Protein AF-A0A0E9W2S3-F1 (afdb_monomer_lite)

InterPro domains:
  IPR001134 Netrin domain [PS50189] (1-57)
  IPR008993 Tissue inhibitor of metalloproteinases-like, OB-fold [G3DSA:2.40.50.120] (1-59)
  IPR008993 Tissue inhibitor of metalloproteinases-like, OB-fold [SSF50242] (1-57)
  IPR018933 Netrin module, non-TIMP type [PF01759] (1-39)

Radius of gyration: 15.36 Å; chains: 1; bounding box: 39×26×34 Å

Organism: Anguilla anguilla (NCBI:txid7936)

Structure (mmCIF, N/CA/C/O backbone):
data_AF-A0A0E9W2S3-F1
#
_entry.id   AF-A0A0E9W2S3-F1
#
loop_
_atom_site.group_PDB
_atom_site.id
_atom_site.type_symbol
_atom_site.label_atom_id
_atom_site.label_alt_id
_atom_site.label_comp_id
_atom_site.label_asym_id
_atom_site.label_entity_id
_atom_site.label_seq_id
_atom_site.pdbx_PDB_ins_code
_atom_site.Cartn_x
_atom_site.Cartn_y
_atom_site.Cartn_z
_atom_site.occupancy
_atom_site.B_iso_or_equiv
_atom_site.auth_seq_id
_atom_site.auth_comp_id
_atom_site.auth_asym_id
_atom_site.auth_atom_id
_atom_site.pdbx_PDB_model_num
ATOM 1 N N . MET A 1 1 ? -0.557 0.744 -4.596 1.00 92.38 1 MET A N 1
ATOM 2 C CA . MET A 1 1 ? -0.368 -0.159 -5.759 1.00 92.38 1 MET A CA 1
ATOM 3 C C . MET A 1 1 ? -0.207 0.708 -6.996 1.00 92.38 1 MET A C 1
ATOM 5 O O . MET A 1 1 ? -0.806 1.771 -7.014 1.00 92.38 1 MET A O 1
ATOM 9 N N . GLY A 1 2 ? 0.588 0.32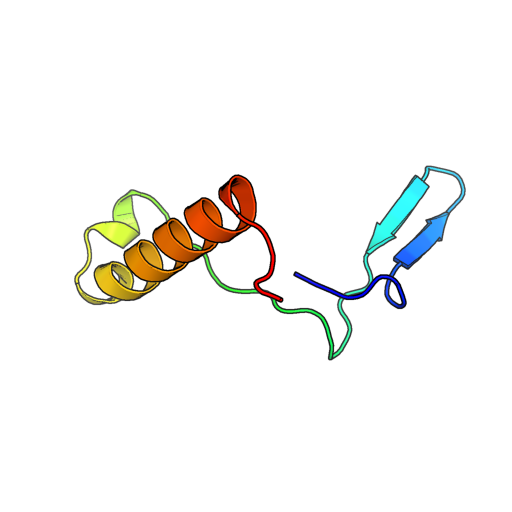1 -7.991 1.00 93.62 2 GLY A N 1
ATOM 10 C CA . GLY A 1 2 ? 0.847 1.179 -9.154 1.00 93.62 2 GLY A CA 1
ATOM 11 C C . GLY A 1 2 ? 1.392 0.401 -10.343 1.00 93.62 2 GLY A C 1
ATOM 12 O O . GLY A 1 2 ? 1.449 -0.830 -10.301 1.00 93.62 2 GLY A O 1
ATOM 13 N N . LYS A 1 3 ? 1.778 1.121 -11.397 1.00 94.44 3 LYS A N 1
ATOM 14 C CA . LYS A 1 3 ? 2.305 0.541 -12.637 1.00 94.44 3 LYS A CA 1
ATOM 15 C C . LYS A 1 3 ? 3.817 0.708 -12.721 1.00 94.44 3 LYS A C 1
ATOM 17 O O . LYS A 1 3 ? 4.370 1.678 -12.214 1.00 94.44 3 LYS A O 1
ATOM 22 N N . SER A 1 4 ? 4.482 -0.223 -13.402 1.00 93.50 4 SER A N 1
ATOM 23 C CA . SER A 1 4 ? 5.919 -0.125 -13.689 1.00 93.50 4 SER A CA 1
ATOM 24 C C . SER A 1 4 ? 6.270 1.094 -14.540 1.00 93.50 4 SER A C 1
ATOM 26 O O . SER A 1 4 ? 7.366 1.622 -14.407 1.00 93.50 4 SER A O 1
ATOM 28 N N . ASP A 1 5 ? 5.338 1.552 -15.376 1.00 94.31 5 ASP A N 1
ATOM 29 C CA . ASP A 1 5 ? 5.522 2.713 -16.255 1.00 94.31 5 ASP A CA 1
ATOM 30 C C . ASP A 1 5 ? 5.705 4.023 -15.470 1.00 94.31 5 ASP A C 1
ATOM 32 O O . ASP A 1 5 ? 6.271 4.981 -15.990 1.00 94.31 5 ASP A O 1
ATOM 36 N N . ASP A 1 6 ? 5.270 4.053 -14.205 1.00 94.56 6 ASP A N 1
ATOM 37 C CA . ASP A 1 6 ? 5.418 5.198 -13.304 1.00 94.56 6 ASP A CA 1
ATOM 38 C C . ASP A 1 6 ? 6.758 5.175 -12.525 1.00 94.56 6 ASP A C 1
ATOM 40 O O . ASP A 1 6 ? 6.970 5.976 -11.611 1.00 94.56 6 ASP A O 1
ATOM 44 N N . LEU A 1 7 ? 7.680 4.258 -12.846 1.00 94.12 7 LEU A N 1
ATOM 45 C CA . LEU A 1 7 ? 9.012 4.194 -12.235 1.00 94.12 7 LEU A CA 1
ATOM 46 C C . LEU A 1 7 ? 10.012 5.089 -12.970 1.00 94.12 7 LEU A C 1
ATOM 48 O O . LEU A 1 7 ? 10.155 5.023 -14.189 1.00 94.12 7 LEU A O 1
ATOM 52 N N . ILE A 1 8 ? 10.762 5.883 -12.207 1.00 94.12 8 ILE A N 1
ATOM 53 C CA . ILE A 1 8 ? 11.809 6.773 -12.716 1.00 94.12 8 ILE A CA 1
ATOM 54 C C . ILE A 1 8 ? 13.148 6.356 -12.110 1.00 94.12 8 ILE A C 1
ATOM 56 O O . ILE A 1 8 ? 13.328 6.407 -10.893 1.00 94.12 8 ILE A O 1
ATOM 60 N N . GLU A 1 9 ? 14.107 5.980 -12.951 1.00 94.38 9 GLU A N 1
ATOM 61 C CA . GLU A 1 9 ? 15.474 5.691 -12.513 1.00 94.38 9 GLU A CA 1
ATOM 62 C C . GLU A 1 9 ? 16.238 6.991 -12.206 1.00 94.38 9 GLU A C 1
ATOM 64 O O . GLU A 1 9 ? 16.181 7.972 -12.951 1.00 94.38 9 GLU A O 1
ATOM 69 N N . ASN A 1 10 ? 16.965 7.002 -11.093 1.00 91.94 10 ASN A N 1
ATOM 70 C CA . ASN A 1 10 ? 17.841 8.081 -10.652 1.00 91.94 10 ASN A CA 1
ATOM 71 C C . ASN A 1 10 ? 19.196 7.498 -10.207 1.00 91.94 10 ASN A C 1
ATOM 73 O O . ASN A 1 10 ? 19.341 6.296 -10.004 1.00 91.94 10 ASN A O 1
ATOM 77 N N . LYS A 1 11 ? 20.199 8.357 -10.010 1.00 88.31 11 LYS A N 1
ATOM 78 C CA . LYS A 1 11 ? 21.563 7.985 -9.600 1.00 88.31 11 LYS A CA 1
ATOM 79 C C . LYS A 1 11 ? 21.620 7.156 -8.310 1.00 88.31 11 LYS A C 1
ATOM 81 O O . LYS A 1 11 ? 22.542 6.363 -8.161 1.00 88.31 11 LYS A O 1
ATOM 86 N N . ASP A 1 12 ? 20.638 7.326 -7.424 1.00 89.69 12 ASP A N 1
ATOM 87 C CA . ASP A 1 12 ? 20.565 6.660 -6.118 1.00 89.69 12 ASP A CA 1
ATOM 88 C C . ASP A 1 12 ? 19.547 5.497 -6.074 1.00 89.69 12 ASP A C 1
ATOM 90 O O . ASP A 1 12 ? 19.351 4.896 -5.018 1.00 89.69 12 ASP A O 1
ATOM 94 N N . GLY A 1 13 ? 18.881 5.170 -7.193 1.00 91.56 13 GLY A N 1
ATOM 95 C CA . GLY A 1 13 ? 17.906 4.075 -7.278 1.00 91.56 13 GLY A CA 1
ATOM 96 C C . GLY A 1 13 ? 16.627 4.432 -8.040 1.00 91.56 13 GLY A C 1
ATOM 97 O O . GLY A 1 13 ? 16.637 5.262 -8.942 1.00 91.56 13 GLY A O 1
ATOM 98 N N . MET A 1 14 ? 15.509 3.798 -7.675 1.00 92.88 14 MET A N 1
ATOM 99 C CA . MET A 1 14 ? 14.204 4.006 -8.319 1.00 92.88 14 MET A CA 1
ATOM 100 C C . MET A 1 14 ? 13.330 4.981 -7.527 1.00 92.88 14 MET A C 1
ATOM 102 O O . MET A 1 14 ? 13.198 4.867 -6.309 1.00 92.88 14 MET A O 1
ATOM 106 N N . MET A 1 15 ? 12.682 5.904 -8.232 1.00 93.94 15 MET A N 1
ATOM 107 C CA . MET A 1 15 ? 11.642 6.787 -7.711 1.00 93.94 15 MET A CA 1
ATOM 108 C C . MET A 1 15 ? 10.278 6.357 -8.252 1.00 93.94 15 MET A C 1
ATOM 110 O O . MET A 1 15 ? 10.157 5.975 -9.413 1.00 93.94 15 MET A O 1
ATOM 114 N N . TYR A 1 16 ? 9.247 6.454 -7.417 1.00 93.94 16 TYR A N 1
ATOM 115 C CA . TYR A 1 16 ? 7.866 6.177 -7.805 1.00 93.94 16 TYR A CA 1
ATOM 116 C C . TYR A 1 16 ? 7.149 7.492 -8.101 1.00 93.94 16 TYR A C 1
ATOM 118 O O . TYR A 1 16 ? 7.047 8.356 -7.227 1.00 93.94 16 TYR A O 1
ATOM 126 N N . MET A 1 17 ? 6.635 7.638 -9.317 1.00 94.50 17 MET A N 1
ATOM 127 C CA . MET A 1 17 ? 5.706 8.703 -9.669 1.00 94.50 17 MET A CA 1
ATOM 128 C C . MET A 1 17 ? 4.281 8.269 -9.320 1.00 94.50 17 MET A C 1
ATOM 130 O O . MET A 1 17 ? 3.889 7.126 -9.526 1.00 94.50 17 MET A O 1
ATOM 134 N N . LEU A 1 18 ? 3.489 9.181 -8.765 1.00 95.50 18 LEU A N 1
ATOM 135 C CA . LEU A 1 18 ? 2.100 8.901 -8.404 1.00 95.50 18 LEU A CA 1
ATOM 136 C C . LEU A 1 18 ? 1.194 9.339 -9.560 1.00 95.50 18 LEU A C 1
ATOM 138 O O . LEU A 1 18 ? 0.693 10.462 -9.570 1.00 95.50 18 LEU A O 1
ATOM 142 N N . GLY A 1 19 ? 1.071 8.471 -10.567 1.00 92.62 19 GLY A N 1
ATOM 143 C CA . GLY A 1 19 ? 0.250 8.693 -11.760 1.00 92.62 19 GLY A CA 1
ATOM 144 C C . GLY A 1 19 ? -1.219 8.284 -11.593 1.00 92.62 19 GLY A C 1
ATOM 145 O O . GLY A 1 19 ? -1.629 7.768 -10.556 1.00 92.62 19 GLY A O 1
ATOM 146 N N . GLU A 1 20 ? -2.017 8.454 -12.651 1.00 93.50 20 GLU A N 1
ATOM 147 C CA . GLU A 1 20 ? -3.443 8.071 -12.679 1.00 93.50 20 GLU A CA 1
ATOM 148 C C . GLU A 1 20 ? -3.660 6.569 -12.411 1.00 93.50 20 GLU A C 1
ATOM 150 O O . GLU A 1 20 ? -4.653 6.168 -11.810 1.00 93.50 20 GLU A O 1
ATOM 155 N N . GLY A 1 21 ? -2.704 5.726 -12.816 1.00 92.88 21 GLY A N 1
ATOM 156 C CA . GLY A 1 21 ? -2.730 4.282 -12.569 1.00 92.88 21 GLY A CA 1
ATOM 157 C C . GLY A 1 21 ? -2.289 3.865 -11.164 1.00 92.88 21 GLY A C 1
ATOM 158 O O . GLY A 1 21 ? -2.202 2.665 -10.899 1.00 92.88 21 GLY A O 1
ATOM 159 N N . THR A 1 22 ? -1.976 4.818 -10.284 1.00 95.94 22 THR A N 1
ATOM 160 C CA . THR A 1 22 ? -1.489 4.546 -8.933 1.00 95.94 22 THR A CA 1
ATOM 161 C C . THR A 1 22 ? -2.612 4.687 -7.909 1.00 95.94 22 THR A C 1
ATOM 163 O O . THR A 1 22 ? -3.168 5.760 -7.696 1.00 95.94 22 THR A O 1
ATOM 166 N N . TRP A 1 23 ? -2.923 3.583 -7.231 1.00 95.38 23 TRP A N 1
ATOM 167 C CA . TRP A 1 23 ? -3.906 3.525 -6.153 1.00 95.38 23 TRP A CA 1
ATOM 168 C C . TRP A 1 23 ? -3.241 3.752 -4.794 1.00 95.38 23 TRP A C 1
ATOM 170 O O . TRP A 1 23 ? -2.398 2.949 -4.360 1.00 95.38 23 TRP A O 1
ATOM 180 N N . ILE A 1 24 ? -3.657 4.825 -4.119 1.00 95.69 24 ILE A N 1
ATOM 181 C CA . ILE A 1 24 ? -3.296 5.151 -2.737 1.00 95.69 24 ILE A CA 1
ATOM 182 C C . ILE A 1 24 ? -4.576 5.171 -1.922 1.00 95.69 24 ILE A C 1
ATOM 184 O O . ILE A 1 24 ? -5.505 5.918 -2.218 1.00 95.69 24 ILE A O 1
ATOM 188 N N . GLU A 1 25 ? -4.592 4.375 -0.866 1.00 94.44 25 GLU A N 1
ATOM 189 C CA . GLU A 1 25 ? -5.729 4.265 0.028 1.00 94.44 25 GLU A CA 1
ATOM 190 C C . GLU A 1 25 ? -5.286 4.479 1.466 1.00 94.44 25 GLU A C 1
ATOM 192 O O . GLU A 1 25 ? -4.168 4.132 1.857 1.00 94.44 25 GLU A O 1
ATOM 197 N N . TYR A 1 26 ? -6.169 5.087 2.252 1.00 94.19 26 TYR A N 1
ATOM 198 C CA . TYR A 1 26 ? -5.904 5.349 3.652 1.00 94.19 26 TYR A CA 1
ATOM 199 C C . TYR A 1 26 ? -6.027 4.065 4.471 1.00 94.19 26 TYR A C 1
ATOM 201 O O . TYR A 1 26 ? -7.109 3.490 4.574 1.00 94.19 26 TYR A O 1
ATOM 209 N N . TRP A 1 27 ? -4.928 3.652 5.102 1.00 94.06 27 TRP A N 1
ATOM 210 C CA . TRP A 1 27 ? -4.934 2.529 6.032 1.00 94.06 27 TRP A CA 1
ATOM 211 C C . TRP A 1 27 ? -5.212 3.028 7.458 1.00 94.06 27 TRP A C 1
ATOM 213 O O . TRP A 1 27 ? -4.362 3.723 8.023 1.00 94.06 27 TRP A O 1
ATOM 223 N N . PRO A 1 28 ? -6.347 2.658 8.085 1.00 94.19 28 PRO A N 1
ATOM 224 C CA . PRO A 1 28 ? -6.689 3.151 9.416 1.00 94.19 28 PRO A CA 1
ATOM 225 C C . PRO A 1 28 ? -5.680 2.724 10.482 1.00 94.19 28 PRO A C 1
ATOM 227 O O . PRO A 1 28 ? -5.279 1.553 10.553 1.00 94.19 28 PRO A O 1
ATOM 230 N N . THR A 1 29 ? -5.329 3.654 11.368 1.00 93.44 29 THR A N 1
ATOM 231 C CA . THR A 1 29 ? -4.468 3.354 12.517 1.00 93.44 29 THR A CA 1
ATOM 232 C C . THR A 1 29 ? -5.163 2.408 13.507 1.00 93.44 29 THR A C 1
ATOM 234 O O . THR A 1 29 ? -6.384 2.229 13.484 1.00 93.44 29 THR A O 1
ATOM 237 N N . GLU A 1 30 ? -4.398 1.784 14.410 1.00 90.81 30 GLU A N 1
ATOM 238 C CA . GLU A 1 30 ? -4.962 0.858 15.407 1.00 90.81 30 GLU A CA 1
ATOM 239 C C . GLU A 1 30 ? -6.064 1.489 16.286 1.00 90.81 30 GLU A C 1
ATOM 241 O O . GLU A 1 30 ? -7.096 0.840 16.477 1.00 90.81 30 GLU A O 1
ATOM 246 N N . PRO A 1 31 ? -5.937 2.743 16.774 1.00 93.38 31 PRO A N 1
ATOM 247 C CA . PRO A 1 31 ? -7.028 3.401 17.495 1.00 93.38 31 PRO A CA 1
ATOM 248 C C . PRO A 1 31 ? -8.263 3.656 16.622 1.00 93.38 31 PRO A C 1
ATOM 250 O O . PRO A 1 31 ? -9.395 3.490 17.074 1.00 93.38 31 PRO A O 1
ATOM 253 N N . GLU A 1 32 ? -8.076 4.046 15.360 1.00 91.62 32 GLU A N 1
ATOM 254 C CA . GLU A 1 32 ? -9.186 4.379 14.460 1.00 91.62 32 GLU A CA 1
ATOM 255 C C . GLU A 1 32 ? -9.994 3.158 14.053 1.00 91.62 32 GLU A C 1
ATOM 257 O O . GLU A 1 32 ? -11.215 3.245 13.959 1.00 91.62 32 GLU A O 1
ATOM 262 N N . ARG A 1 33 ? -9.340 2.007 13.895 1.00 89.31 33 ARG A N 1
ATOM 263 C CA . ARG A 1 33 ? -9.973 0.726 13.561 1.00 89.31 33 ARG A CA 1
ATOM 264 C C . ARG A 1 33 ? -11.073 0.308 14.540 1.00 89.31 33 ARG A C 1
ATOM 266 O O . ARG A 1 33 ? -11.978 -0.433 14.165 1.00 89.31 33 ARG A O 1
ATOM 273 N N . GLN A 1 34 ? -11.010 0.775 15.788 1.00 87.12 34 GLN A N 1
ATOM 274 C CA . GLN A 1 34 ? -12.037 0.509 16.801 1.00 87.12 34 GLN A CA 1
ATOM 275 C C . GLN A 1 34 ? -13.336 1.283 16.537 1.00 87.12 34 GLN A C 1
ATOM 277 O O . GLN A 1 34 ? -14.393 0.921 17.055 1.00 87.12 34 GLN A O 1
ATOM 282 N N . ARG A 1 35 ? -13.279 2.348 15.729 1.00 93.56 35 ARG A N 1
ATOM 283 C CA . ARG A 1 35 ? -14.450 3.149 15.377 1.00 93.56 35 ARG A CA 1
ATOM 284 C C . ARG A 1 35 ? -15.268 2.405 14.316 1.00 93.56 35 ARG A C 1
ATOM 286 O O . ARG A 1 35 ? -14.690 1.931 13.337 1.00 93.56 35 ARG A O 1
ATOM 293 N N . PRO A 1 36 ? -16.610 2.386 14.424 1.00 92.38 36 PRO A N 1
ATOM 294 C CA . PRO A 1 36 ? -17.468 1.688 13.464 1.00 92.38 36 PRO A CA 1
ATOM 295 C C . PRO A 1 36 ? -17.213 2.077 12.000 1.00 92.38 36 PRO A C 1
ATOM 297 O O . PRO A 1 36 ? -17.247 1.219 11.127 1.00 92.38 36 PRO A O 1
ATOM 300 N N . ALA A 1 37 ? -16.877 3.346 11.744 1.00 92.69 37 ALA A N 1
ATOM 301 C CA . ALA A 1 37 ? -16.611 3.863 10.401 1.00 92.69 37 ALA A CA 1
ATOM 302 C C . ALA A 1 37 ? -15.371 3.256 9.714 1.00 92.69 37 ALA A C 1
ATOM 304 O O . ALA A 1 37 ? -15.311 3.239 8.491 1.00 92.69 37 ALA A O 1
ATOM 305 N N . PHE A 1 38 ? -14.390 2.758 10.476 1.00 94.06 38 PHE A N 1
ATOM 306 C CA . PHE A 1 38 ? -13.135 2.215 9.934 1.00 94.06 38 PHE A CA 1
ATOM 307 C C . PHE A 1 38 ? -13.030 0.696 10.059 1.00 94.06 38 PHE A C 1
ATOM 309 O O . PHE A 1 38 ? -12.042 0.111 9.611 1.00 94.06 38 PHE A O 1
ATOM 316 N N . ARG A 1 39 ? -14.039 0.047 10.652 1.00 91.44 39 ARG A N 1
ATOM 317 C CA . ARG A 1 39 ? -14.049 -1.402 10.847 1.00 91.44 39 ARG A CA 1
ATOM 318 C C . ARG A 1 39 ? -14.055 -2.139 9.509 1.00 91.44 39 ARG A C 1
ATOM 320 O O . ARG A 1 39 ? -13.157 -2.942 9.274 1.00 91.44 39 ARG A O 1
ATOM 327 N N . GLU A 1 40 ? -15.016 -1.824 8.642 1.00 92.94 40 GLU A N 1
ATOM 328 C CA . GLU A 1 40 ? -15.163 -2.486 7.338 1.00 92.94 40 GLU A CA 1
ATOM 329 C C . GLU A 1 40 ? -13.978 -2.217 6.395 1.00 92.94 40 GLU A C 1
ATOM 331 O O . GLU A 1 40 ? -13.369 -3.192 5.953 1.00 92.94 40 GLU A O 1
ATOM 336 N N . PRO A 1 41 ? -13.542 -0.958 6.157 1.00 93.50 41 PRO A N 1
ATOM 337 C CA . PRO A 1 41 ? -12.372 -0.700 5.313 1.00 93.50 41 PRO A CA 1
ATOM 338 C C . PRO A 1 41 ? -11.127 -1.434 5.806 1.00 93.50 41 PRO A C 1
ATOM 340 O O . PRO A 1 41 ? -10.375 -2.005 5.023 1.00 93.50 41 PRO A O 1
ATOM 343 N N . CYS A 1 42 ? -10.914 -1.483 7.124 1.00 94.62 42 CYS A N 1
ATOM 344 C CA . CYS A 1 42 ? -9.741 -2.158 7.644 1.00 94.62 42 CYS A CA 1
ATOM 345 C C . CYS A 1 42 ? -9.795 -3.683 7.480 1.00 94.62 42 CYS A C 1
ATOM 347 O O . CYS A 1 42 ? -8.752 -4.292 7.235 1.00 94.62 42 CYS A O 1
ATOM 349 N N . LEU A 1 43 ? -10.961 -4.310 7.660 1.00 94.50 43 LEU A N 1
ATOM 350 C CA . LEU A 1 43 ? -11.106 -5.749 7.432 1.00 94.50 43 LEU A CA 1
ATOM 351 C C . LEU A 1 43 ? -10.871 -6.083 5.957 1.00 94.50 43 LEU A C 1
ATOM 353 O O . LEU A 1 43 ? -10.055 -6.957 5.677 1.00 94.50 43 LEU A O 1
ATOM 357 N N . GLY A 1 44 ? -11.475 -5.318 5.043 1.00 95.12 44 GLY A N 1
ATOM 358 C CA . GLY A 1 44 ? -11.302 -5.511 3.603 1.00 95.12 44 GLY A CA 1
ATOM 359 C C . GLY A 1 44 ? -9.846 -5.371 3.154 1.00 95.12 44 GLY A C 1
ATOM 360 O O . GLY A 1 44 ? -9.3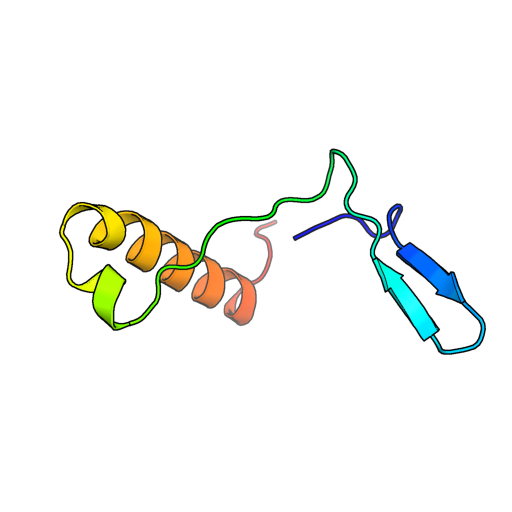23 -6.246 2.470 1.00 95.12 44 GLY A O 1
ATOM 361 N N . ILE A 1 45 ? -9.146 -4.323 3.603 1.00 95.25 45 ILE A N 1
ATOM 362 C CA . ILE A 1 45 ? -7.729 -4.131 3.267 1.00 95.25 45 ILE A CA 1
ATOM 363 C C . ILE A 1 45 ? -6.867 -5.282 3.821 1.00 95.25 45 ILE A C 1
ATOM 365 O O . ILE A 1 45 ? -5.946 -5.746 3.144 1.00 95.25 45 ILE A O 1
ATOM 369 N N . LYS A 1 46 ? -7.151 -5.771 5.039 1.00 94.94 46 LYS A N 1
ATOM 370 C CA . LYS A 1 46 ? -6.408 -6.893 5.639 1.00 94.94 46 LYS A CA 1
ATOM 371 C C . LYS A 1 46 ? -6.586 -8.191 4.862 1.00 94.94 46 LYS A C 1
ATOM 373 O O . LYS A 1 46 ? -5.593 -8.868 4.617 1.0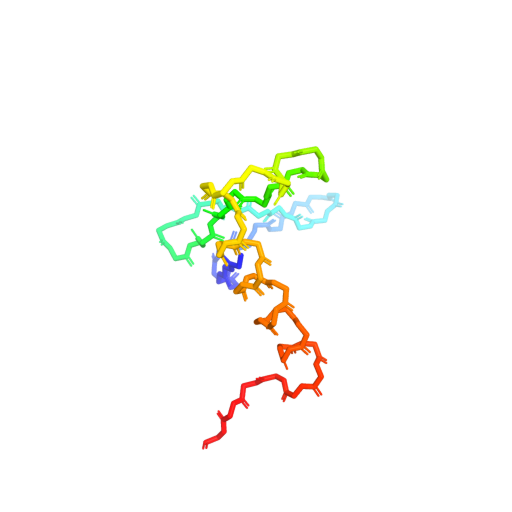0 94.94 46 LYS A O 1
ATOM 378 N N . GLU A 1 47 ? -7.822 -8.525 4.507 1.00 96.19 47 GLU A N 1
ATOM 379 C CA . GLU A 1 47 ? -8.145 -9.724 3.732 1.00 96.19 47 GLU A CA 1
ATOM 380 C C . GLU A 1 47 ? -7.494 -9.662 2.347 1.00 96.19 47 GLU A C 1
ATOM 382 O O . GLU A 1 47 ? -6.706 -10.540 2.007 1.00 96.19 47 GLU A O 1
ATOM 387 N N . ALA A 1 48 ? -7.674 -8.553 1.622 1.00 94.81 48 ALA A N 1
ATOM 388 C CA . ALA A 1 48 ? -7.052 -8.354 0.314 1.00 94.81 48 ALA A CA 1
ATOM 389 C C . ALA A 1 48 ? -5.517 -8.440 0.370 1.00 94.81 48 ALA A C 1
ATOM 391 O O . ALA A 1 48 ? -4.891 -9.032 -0.505 1.00 94.81 48 ALA A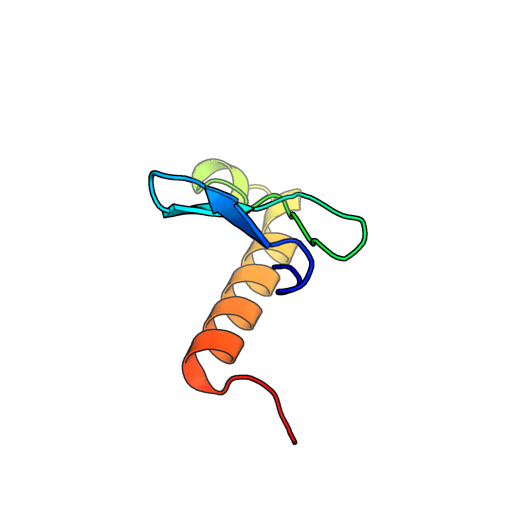 O 1
ATOM 392 N N . THR A 1 49 ? -4.890 -7.880 1.411 1.00 95.62 49 THR A N 1
ATOM 393 C CA . THR A 1 49 ? -3.434 -7.984 1.591 1.00 95.62 49 THR A CA 1
ATOM 394 C C . THR A 1 49 ? -3.007 -9.430 1.836 1.00 95.62 49 THR A C 1
ATOM 396 O O . THR A 1 49 ? -2.012 -9.873 1.264 1.00 95.62 49 THR A O 1
ATOM 399 N N . ALA A 1 50 ? -3.744 -10.173 2.667 1.00 96.50 50 ALA A N 1
ATOM 400 C CA . ALA A 1 50 ? -3.447 -11.575 2.941 1.00 96.50 50 ALA A CA 1
ATOM 401 C C . ALA A 1 50 ? -3.564 -12.432 1.673 1.00 96.50 50 ALA A C 1
ATOM 403 O O . ALA A 1 50 ? -2.663 -13.227 1.395 1.00 96.50 50 ALA A O 1
ATOM 404 N N . ASP A 1 51 ? -4.609 -12.221 0.875 1.00 96.50 51 ASP A N 1
ATOM 405 C CA . ASP A 1 51 ? -4.824 -12.949 -0.374 1.00 96.50 51 ASP A CA 1
ATOM 406 C C . ASP A 1 51 ? -3.759 -12.622 -1.424 1.00 96.50 51 ASP A C 1
ATOM 408 O O . ASP A 1 51 ? -3.181 -13.533 -2.017 1.00 96.50 51 ASP A O 1
ATOM 412 N N . LEU A 1 52 ? -3.421 -11.341 -1.609 1.00 95.69 52 LEU A N 1
ATOM 413 C CA . LEU A 1 52 ? -2.378 -10.923 -2.552 1.00 95.69 52 LEU A CA 1
ATOM 414 C C . LEU A 1 52 ? -1.002 -11.491 -2.189 1.00 95.69 52 LEU A C 1
ATOM 416 O O . LEU A 1 52 ? -0.253 -11.889 -3.078 1.00 95.69 52 LEU A O 1
ATOM 420 N N . VAL A 1 53 ? -0.665 -11.540 -0.896 1.00 96.38 53 VAL A N 1
ATOM 421 C CA . VAL A 1 53 ? 0.610 -12.104 -0.424 1.00 96.38 53 VAL A CA 1
ATOM 422 C C . VAL A 1 53 ? 0.636 -13.627 -0.562 1.00 96.38 53 VAL A C 1
ATOM 424 O O .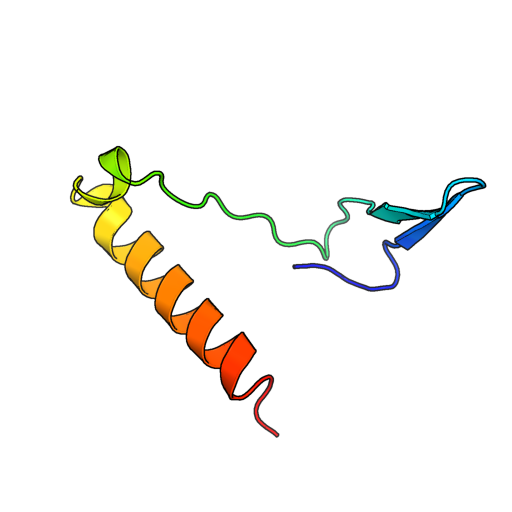 VAL A 1 53 ? 1.686 -14.190 -0.866 1.00 96.38 53 VAL A O 1
ATOM 427 N N . THR A 1 54 ? -0.495 -14.296 -0.329 1.00 97.25 54 THR A N 1
ATOM 428 C CA . THR A 1 54 ? -0.557 -15.765 -0.275 1.00 97.25 54 THR A CA 1
ATOM 429 C C . THR A 1 54 ? -0.763 -16.396 -1.650 1.00 97.25 54 THR A C 1
ATOM 431 O O . THR A 1 54 ? -0.121 -17.394 -1.969 1.00 97.25 54 THR A O 1
ATOM 434 N N . TYR A 1 55 ? -1.657 -15.829 -2.459 1.00 96.19 55 TYR A N 1
ATOM 435 C CA . TYR A 1 55 ? -2.126 -16.423 -3.712 1.00 96.19 55 TYR A CA 1
ATOM 436 C C . TYR A 1 55 ? -1.770 -15.591 -4.949 1.00 96.19 55 TYR A C 1
ATOM 438 O O . TYR A 1 55 ? -1.645 -16.147 -6.038 1.00 96.19 55 TYR A O 1
ATOM 446 N N . GLY A 1 56 ? -1.581 -14.278 -4.804 1.00 93.62 56 GLY A N 1
ATOM 447 C CA . GLY A 1 56 ? -1.353 -13.381 -5.937 1.00 93.62 56 GLY A CA 1
ATOM 448 C C . GLY A 1 56 ? -2.616 -13.178 -6.781 1.00 93.62 56 GLY A C 1
ATOM 449 O O . GLY A 1 56 ? -3.714 -13.040 -6.244 1.00 93.62 56 GLY A O 1
ATOM 450 N N . CYS A 1 57 ? -2.466 -13.120 -8.106 1.00 93.00 57 CYS A N 1
ATOM 451 C CA . CYS A 1 57 ? -3.591 -12.922 -9.022 1.00 93.00 57 CYS A CA 1
ATOM 452 C C . CYS A 1 57 ? -4.179 -14.269 -9.483 1.00 93.00 57 CYS A C 1
ATOM 454 O O . CYS A 1 57 ? -3.411 -15.151 -9.875 1.00 93.00 57 CYS A O 1
ATOM 456 N N . PRO A 1 58 ? -5.515 -14.426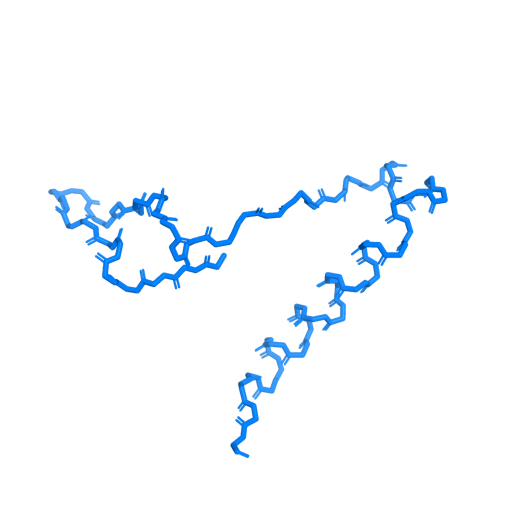 -9.513 1.00 88.94 58 PRO A N 1
ATOM 457 C CA . PRO A 1 58 ? -6.148 -15.573 -10.155 1.00 88.94 58 PRO A CA 1
ATOM 458 C C . PRO A 1 58 ? -5.910 -15.550 -11.675 1.00 88.94 58 PRO A C 1
ATOM 460 O O . PRO A 1 58 ? -5.703 -14.486 -12.264 1.00 88.94 58 PRO A O 1
ATOM 463 N N . THR A 1 59 ? -5.941 -16.731 -12.292 1.00 78.94 59 THR A N 1
ATOM 464 C CA . THR A 1 59 ? -5.789 -16.954 -13.743 1.00 78.94 59 THR A CA 1
ATOM 465 C C . THR A 1 59 ? -7.117 -16.994 -14.473 1.00 78.94 59 THR A C 1
ATOM 467 O O . THR A 1 59 ? -8.037 -17.643 -13.924 1.00 78.94 59 THR A O 1
#

Secondary structure (DSSP, 8-state):
---GGGEEEETTEEEE---TT--------HHHHTSHHHHHHHHHHHHHHHHHHHT-S--

Sequence (59 aa):
MGKSDDLIENKDGMMYMLGEGTWIEYWPTEPERQRPAFREPCLGIKEATADLVTYGCPT

Foldseek 3Di:
DADPVQWDADPVGIDGHCDPRHDDDDADDPVRCVDPVNVVVNVVVVVVVVCCVPPNDDD

pLDDT: mean 93.4, std 2.79, range [78.94, 97.25]